Protein AF-A0A3M9MAR5-F1 (afdb_monomer)

Sequence (90 aa):
MKDRYEQLMMQEEAAMGTQVSEWMLPAITERTRRLLTDGGVAHTMHSGGIRLQDKLYELDAMACLTSAVEEVAGDVGFWKVLGVYRAVFA

pLDDT: mean 80.15, std 13.03, range [50.81, 94.25]

Nearest PDB structures (foldseek):
  6npf-assembly3_E  TM=6.498E-01  e=5.072E-01  Escherichia coli
  6npf-assembly2_D  TM=6.493E-01  e=5.811E-01  Escherichia coli
  7e2p-assembly1_A  TM=6.974E-01  e=2.425E+00  Mycoplasmopsis bovis
  5twn-assembly1_A  TM=2.833E-01  e=5.485E+00  Hepatitis C virus (isolate Con1)

Foldseek 3Di:
DPDDVVVVVVVCVVVFFFQDDPVLLVQLQVQLVVQCVVVVFDWDDDPQAIEGPDPVCPVVSLVSSCVSCCVRGNGGDDVSSVVSCVRHHD

Secondary structure (DSSP, 8-state):
--SHHHHHHHHHHHHS-PPP-GGGHHHHHHHHHHHHHHTT--EEEETTEEEESSGGGHHHHHHHHHHHHHHHHS---HHHHHHHHHHHH-

Solvent-accessible surface area (backbone atoms only — not comparable to full-atom values): 5169 Å² total; per-residue (Å²): 143,83,50,71,68,63,49,49,52,52,50,44,64,75,66,51,45,55,80,87,50,79,87,48,48,65,58,32,46,55,42,22,51,48,45,31,55,75,69,67,49,61,63,46,85,53,102,61,31,46,43,67,76,50,78,86,47,54,64,60,50,49,54,29,40,47,54,20,41,35,73,73,49,34,66,52,56,69,74,57,46,57,56,48,46,54,60,40,53,95

Organism: NCBI:txid2487040

Structure (mmCIF, N/CA/C/O backbone):
data_AF-A0A3M9MAR5-F1
#
_entry.id   AF-A0A3M9MAR5-F1
#
loop_
_atom_site.group_PDB
_atom_site.id
_atom_site.type_symbol
_atom_site.label_atom_id
_atom_site.label_alt_id
_atom_site.label_comp_id
_atom_site.label_asym_id
_atom_site.label_entity_id
_atom_site.label_seq_id
_atom_site.pdbx_PDB_ins_code
_atom_site.Cartn_x
_atom_site.Cartn_y
_atom_site.Cartn_z
_atom_site.occupancy
_atom_site.B_iso_or_equiv
_atom_site.auth_seq_id
_atom_site.auth_comp_id
_atom_site.auth_asym_id
_atom_site.auth_atom_id
_atom_site.pdbx_PDB_model_num
ATOM 1 N N . MET A 1 1 ? -3.526 32.412 17.878 1.00 50.97 1 MET A N 1
ATOM 2 C CA . MET A 1 1 ? -4.336 32.151 16.667 1.00 50.97 1 MET A CA 1
ATOM 3 C C . MET A 1 1 ? -4.032 30.749 16.110 1.00 50.97 1 MET A C 1
ATOM 5 O O . MET A 1 1 ? -3.819 30.579 14.920 1.00 50.97 1 MET A O 1
ATOM 9 N N . LYS A 1 2 ? -4.005 29.746 16.998 1.00 53.22 2 LYS A N 1
ATOM 10 C CA . LYS A 1 2 ? -4.058 28.310 16.710 1.00 53.22 2 LYS A CA 1
ATOM 11 C C . LYS A 1 2 ? -5.438 27.912 17.202 1.00 53.22 2 LYS A C 1
ATOM 13 O O . LYS A 1 2 ? -5.661 28.073 18.390 1.00 53.22 2 LYS A O 1
ATOM 18 N N . ASP A 1 3 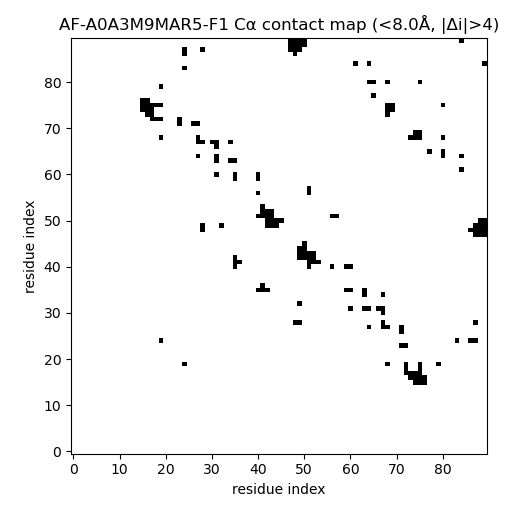? -6.375 27.595 16.326 1.00 64.69 3 ASP A N 1
ATOM 19 C CA . ASP A 1 3 ? -7.627 26.980 16.787 1.00 64.69 3 ASP A CA 1
ATOM 20 C C . ASP A 1 3 ? -8.419 26.475 15.596 1.00 64.69 3 ASP A C 1
ATOM 22 O O . ASP A 1 3 ? -8.742 25.305 15.527 1.00 64.69 3 ASP A O 1
ATOM 26 N N . ARG A 1 4 ? -8.647 27.308 14.576 1.00 61.75 4 ARG A N 1
ATOM 27 C CA . ARG A 1 4 ? -9.566 26.921 13.497 1.00 61.75 4 ARG A CA 1
ATOM 28 C C . ARG A 1 4 ? -9.044 25.783 12.615 1.00 61.75 4 ARG A C 1
ATOM 30 O O . ARG A 1 4 ? -9.821 24.924 12.228 1.00 61.75 4 ARG A O 1
ATOM 37 N N . TYR A 1 5 ? -7.745 25.772 12.311 1.00 65.75 5 TYR A N 1
ATOM 38 C CA . TYR A 1 5 ? -7.139 24.719 11.488 1.00 65.75 5 TYR A CA 1
ATOM 39 C C . TYR A 1 5 ? -6.974 23.414 12.279 1.00 65.75 5 TYR A C 1
ATOM 41 O O . TYR A 1 5 ? -7.329 22.356 11.786 1.00 65.75 5 TYR A O 1
ATOM 49 N N . GLU A 1 6 ? -6.513 23.486 13.532 1.00 60.50 6 GLU A N 1
ATOM 50 C CA . GLU A 1 6 ? -6.388 22.313 14.414 1.00 60.50 6 GLU A CA 1
ATOM 51 C C . GLU A 1 6 ? -7.769 21.716 14.763 1.00 60.50 6 GLU A C 1
ATOM 53 O O . GLU A 1 6 ? -7.918 20.499 14.768 1.00 60.50 6 GLU A O 1
ATOM 58 N N . GLN A 1 7 ? -8.802 22.545 14.957 1.00 63.09 7 GLN A N 1
ATOM 59 C CA . GLN A 1 7 ? -10.180 22.089 15.181 1.00 63.09 7 GLN A CA 1
ATOM 60 C C . GLN A 1 7 ? -10.817 21.484 13.926 1.00 63.09 7 GLN A C 1
ATOM 62 O O . GLN A 1 7 ? -11.539 20.499 14.048 1.00 63.09 7 GLN A O 1
ATOM 67 N N . LEU A 1 8 ? -10.551 22.033 12.733 1.00 60.38 8 LEU A N 1
ATOM 68 C CA . LEU A 1 8 ? -10.997 21.425 11.474 1.00 60.38 8 LEU A CA 1
ATOM 69 C C . LEU A 1 8 ? -10.324 20.067 11.252 1.00 60.38 8 LEU A C 1
ATOM 71 O O . LEU A 1 8 ? -11.016 19.108 10.943 1.00 60.38 8 LEU A O 1
ATOM 75 N N . MET A 1 9 ? -9.019 19.959 11.514 1.00 59.47 9 MET A N 1
ATOM 76 C CA . MET A 1 9 ? -8.292 18.686 11.441 1.00 59.47 9 MET A CA 1
ATOM 77 C C . MET A 1 9 ? -8.823 17.661 12.456 1.00 59.47 9 MET A C 1
ATOM 79 O O . MET A 1 9 ? -8.995 16.502 12.103 1.00 59.47 9 MET A O 1
ATOM 83 N N . MET A 1 10 ? -9.150 18.072 13.689 1.00 59.25 10 MET A N 1
ATOM 84 C CA . MET A 1 10 ? -9.763 17.183 14.691 1.00 59.25 10 MET A CA 1
ATOM 85 C C . MET A 1 10 ? -11.198 16.771 14.333 1.00 59.25 10 MET A C 1
ATOM 87 O O . MET A 1 10 ? -11.605 15.644 14.609 1.00 59.25 10 MET A O 1
ATOM 91 N N . GLN A 1 11 ? -11.989 17.669 13.736 1.00 56.47 11 GLN A N 1
ATOM 92 C CA . GLN A 1 11 ? -13.337 17.341 13.264 1.00 56.47 11 GLN A CA 1
ATOM 93 C C . GLN A 1 11 ? -13.302 16.420 12.045 1.00 56.47 11 GLN A C 1
ATOM 95 O O . GLN A 1 11 ? -14.121 15.509 11.966 1.00 56.47 11 GLN A O 1
ATOM 100 N N . GLU A 1 12 ? -12.343 16.605 11.138 1.00 54.47 12 GLU A N 1
ATOM 101 C CA . GLU A 1 12 ? -12.088 15.671 10.045 1.00 54.47 12 GLU A CA 1
ATOM 102 C C . GLU A 1 12 ? -11.608 14.321 10.588 1.00 54.47 12 GLU A C 1
ATOM 104 O O . GLU A 1 12 ? -12.191 13.310 10.230 1.00 54.47 12 GLU A O 1
ATOM 109 N N . GLU A 1 13 ? -10.673 14.262 11.542 1.00 53.38 13 GLU A N 1
ATOM 110 C CA . GLU A 1 13 ? -10.267 13.000 12.187 1.00 53.38 13 GLU A CA 1
ATOM 111 C C . GLU A 1 13 ? -11.440 12.249 12.842 1.00 53.38 13 GLU A C 1
ATOM 113 O O . GLU A 1 13 ? -11.484 11.017 12.789 1.00 53.38 13 GLU A O 1
ATOM 118 N N . ALA A 1 14 ? -12.402 12.977 13.419 1.00 51.25 14 ALA A N 1
ATOM 119 C CA . ALA A 1 14 ? -13.613 12.413 14.013 1.00 51.25 14 ALA A CA 1
ATOM 120 C C . ALA A 1 14 ? -14.693 12.024 12.979 1.00 51.25 14 ALA A C 1
ATOM 122 O O . ALA A 1 14 ? -15.518 11.157 13.265 1.00 51.25 14 ALA A O 1
ATOM 123 N N . ALA A 1 15 ? -14.698 12.645 11.793 1.00 50.81 15 ALA A N 1
ATOM 124 C CA . ALA A 1 15 ? -15.651 12.388 10.707 1.00 50.81 15 ALA A CA 1
ATOM 125 C C . ALA A 1 15 ? -15.119 11.421 9.628 1.00 50.81 15 ALA A C 1
ATOM 127 O O . ALA A 1 15 ? -15.895 10.864 8.852 1.00 50.81 15 ALA A O 1
ATOM 128 N N . MET A 1 16 ? -13.805 11.208 9.567 1.00 51.38 16 MET A N 1
ATOM 129 C CA . MET A 1 16 ? -13.129 10.424 8.539 1.00 51.38 16 MET A CA 1
ATOM 130 C C . MET A 1 16 ? -13.295 8.933 8.795 1.00 51.38 16 MET A C 1
ATOM 132 O O . MET A 1 16 ? -12.504 8.381 9.554 1.00 51.38 16 MET A O 1
ATOM 136 N N . GLY A 1 17 ? -14.234 8.304 8.084 1.00 55.41 17 GLY A N 1
ATOM 137 C CA . GLY A 1 17 ? -14.058 6.990 7.452 1.00 55.41 17 GLY A CA 1
ATOM 138 C C . GLY A 1 17 ? -13.736 5.779 8.339 1.00 55.41 17 GLY A C 1
ATOM 139 O O . GLY A 1 17 ? -13.179 5.873 9.433 1.00 55.41 17 GLY A O 1
ATOM 140 N N . THR A 1 18 ? -14.069 4.589 7.850 1.00 62.03 18 THR A N 1
ATOM 141 C CA . THR A 1 18 ? -13.811 3.315 8.535 1.00 62.03 18 THR A CA 1
ATOM 142 C C . THR A 1 18 ? -12.377 3.242 9.078 1.00 62.03 18 THR A C 1
ATOM 144 O O . THR A 1 18 ? -11.408 3.581 8.401 1.00 62.03 18 THR A O 1
ATOM 147 N N . GLN A 1 19 ? -12.209 2.808 10.326 1.00 73.06 19 GLN A N 1
ATOM 148 C CA . GLN A 1 19 ? -10.886 2.635 10.921 1.00 73.06 19 GLN A CA 1
ATOM 149 C C . GLN A 1 19 ? -10.180 1.416 10.306 1.00 73.06 19 GLN A C 1
ATOM 151 O O . GLN A 1 19 ? -10.699 0.301 10.382 1.00 73.06 19 GLN A O 1
ATOM 156 N N . VAL A 1 20 ? -8.974 1.606 9.751 1.00 79.81 20 VAL A N 1
ATOM 157 C CA . VAL A 1 20 ? -8.131 0.475 9.331 1.00 79.81 20 VAL A CA 1
ATOM 158 C C . VAL A 1 20 ? -7.691 -0.287 10.577 1.00 79.81 20 VAL A C 1
ATOM 160 O O . VAL A 1 20 ? -7.042 0.266 11.464 1.00 79.81 20 VAL A O 1
ATOM 163 N N . SER A 1 21 ? -8.075 -1.556 10.645 1.00 84.00 21 SER A N 1
ATOM 164 C CA . SER A 1 21 ? -7.756 -2.455 11.753 1.00 84.00 21 SER A CA 1
ATOM 165 C C . SER A 1 21 ? -6.648 -3.431 11.360 1.00 84.00 21 SER A C 1
ATOM 167 O O . SER A 1 21 ? -6.502 -3.763 10.187 1.00 84.00 21 SER A O 1
ATOM 169 N N . GLU A 1 22 ? -5.897 -3.947 12.335 1.00 85.38 22 GLU A N 1
ATOM 170 C CA . GLU A 1 22 ? -4.751 -4.843 12.094 1.00 85.38 22 GLU A CA 1
ATOM 171 C C . GLU A 1 22 ? -5.120 -6.085 11.262 1.00 85.38 22 GLU A C 1
ATOM 173 O O . GLU A 1 22 ? -4.386 -6.479 10.359 1.00 85.38 22 GLU A O 1
ATOM 178 N N . TRP A 1 23 ? -6.312 -6.646 11.483 1.00 85.12 23 TRP A N 1
ATOM 179 C CA . TRP A 1 23 ? -6.810 -7.801 10.729 1.00 85.12 23 TRP A CA 1
ATOM 180 C C . TRP A 1 23 ? -7.022 -7.525 9.229 1.00 85.12 23 TRP A C 1
ATOM 182 O O . TRP A 1 23 ? -7.078 -8.469 8.444 1.00 85.12 23 TRP A O 1
ATOM 192 N N . MET A 1 24 ? -7.127 -6.255 8.816 1.00 88.50 24 MET A N 1
ATOM 193 C CA . MET A 1 24 ? -7.270 -5.853 7.410 1.00 88.50 24 MET A CA 1
ATOM 194 C C . MET A 1 24 ? -5.920 -5.778 6.683 1.00 88.50 24 MET A C 1
ATOM 196 O O . MET A 1 24 ? -5.888 -5.833 5.452 1.00 88.50 24 MET A O 1
ATOM 200 N N . LEU A 1 25 ? -4.803 -5.667 7.414 1.00 88.25 25 LEU A N 1
ATOM 201 C CA . LEU A 1 25 ? -3.470 -5.479 6.831 1.00 88.25 25 LEU A CA 1
ATOM 202 C C . LEU A 1 25 ? -3.079 -6.578 5.831 1.00 88.25 25 LEU A C 1
ATOM 204 O O . LEU A 1 25 ? -2.551 -6.222 4.776 1.00 88.25 25 LEU A O 1
ATOM 208 N N . PRO A 1 26 ? -3.364 -7.878 6.061 1.00 90.62 26 PRO A N 1
ATOM 209 C CA . PRO A 1 26 ? -3.067 -8.911 5.070 1.00 90.62 26 PRO A CA 1
ATOM 210 C C . PRO A 1 26 ? -3.804 -8.695 3.741 1.00 90.62 26 PRO A C 1
ATOM 212 O O . PRO A 1 26 ? -3.205 -8.849 2.677 1.00 90.62 26 PRO A O 1
ATOM 215 N N . ALA A 1 27 ? -5.079 -8.293 3.787 1.00 90.19 27 ALA A N 1
ATOM 216 C CA . ALA A 1 27 ? -5.881 -8.040 2.590 1.00 90.19 27 ALA A CA 1
ATOM 217 C C . ALA A 1 27 ? -5.387 -6.801 1.829 1.00 90.19 27 ALA A C 1
ATOM 219 O O . ALA A 1 27 ? -5.216 -6.854 0.611 1.00 90.19 27 ALA A O 1
ATOM 220 N N . ILE A 1 28 ? -5.082 -5.717 2.549 1.00 91.44 28 ILE A N 1
ATOM 221 C CA . ILE A 1 28 ? -4.511 -4.490 1.973 1.00 91.44 28 ILE A CA 1
ATOM 222 C C . ILE A 1 28 ? -3.147 -4.776 1.336 1.00 91.44 28 ILE A C 1
ATOM 224 O O . ILE A 1 28 ? -2.887 -4.340 0.215 1.00 91.44 28 ILE A O 1
ATOM 228 N N . THR A 1 29 ? -2.291 -5.541 2.016 1.00 91.88 29 THR A N 1
ATOM 229 C CA . THR A 1 29 ? -0.959 -5.919 1.517 1.00 91.88 29 THR A CA 1
ATOM 230 C C . THR A 1 29 ? -1.068 -6.721 0.224 1.00 91.88 29 THR A C 1
ATOM 232 O O . THR A 1 29 ? -0.442 -6.378 -0.777 1.00 91.88 29 THR A O 1
ATOM 235 N N . GLU A 1 30 ? -1.909 -7.758 0.206 1.00 93.00 30 GLU A N 1
ATOM 236 C CA . GLU A 1 30 ? -2.123 -8.587 -0.983 1.00 93.00 30 GLU A CA 1
ATOM 237 C C . GLU A 1 30 ? -2.727 -7.784 -2.142 1.00 93.00 30 GLU A C 1
ATOM 239 O O . GLU A 1 30 ? -2.343 -7.974 -3.299 1.00 93.00 30 GLU A O 1
ATOM 244 N N . ARG A 1 31 ? -3.645 -6.853 -1.857 1.00 94.25 31 ARG A N 1
ATOM 245 C CA . ARG A 1 31 ? -4.232 -6.005 -2.895 1.00 94.25 31 ARG A CA 1
ATOM 246 C C . ARG A 1 31 ? -3.220 -5.013 -3.461 1.00 94.25 31 ARG A C 1
ATOM 248 O O . ARG A 1 31 ? -3.109 -4.906 -4.681 1.00 94.25 31 ARG A O 1
ATOM 255 N N . THR A 1 32 ? -2.433 -4.375 -2.597 1.00 93.44 32 THR A N 1
ATOM 256 C CA . THR A 1 32 ? -1.330 -3.483 -2.987 1.00 93.44 32 THR A CA 1
ATOM 257 C C . THR A 1 32 ? -0.333 -4.220 -3.879 1.00 93.44 32 THR A C 1
ATOM 259 O O . THR A 1 32 ? 0.026 -3.721 -4.940 1.00 93.44 32 THR A O 1
ATOM 262 N N . ARG A 1 33 ? 0.046 -5.451 -3.510 1.00 92.38 33 ARG A N 1
ATOM 263 C CA . ARG A 1 33 ? 0.931 -6.313 -4.308 1.00 92.38 33 ARG A CA 1
ATOM 264 C C . ARG A 1 33 ? 0.410 -6.516 -5.731 1.00 92.38 33 A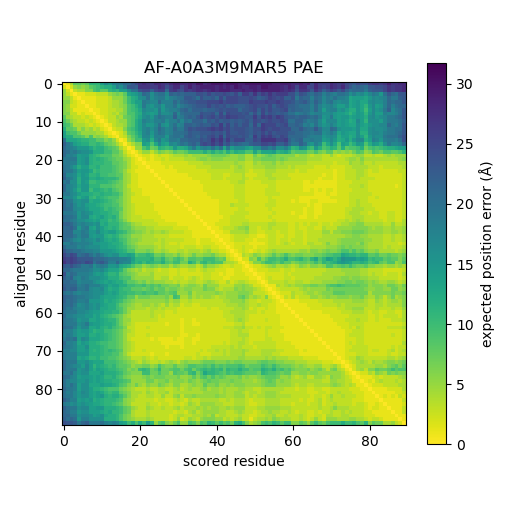RG A C 1
ATOM 266 O O . ARG A 1 33 ? 1.167 -6.365 -6.684 1.00 92.38 33 ARG A O 1
ATOM 273 N N . ARG A 1 34 ? -0.876 -6.847 -5.883 1.00 94.12 34 ARG A N 1
ATOM 274 C CA . ARG A 1 34 ? -1.490 -7.045 -7.207 1.00 94.12 34 ARG A CA 1
ATOM 275 C C . ARG A 1 34 ? -1.446 -5.772 -8.040 1.00 94.12 34 ARG A C 1
ATOM 277 O O . ARG A 1 34 ? -1.010 -5.833 -9.178 1.00 94.12 34 ARG A O 1
ATOM 284 N N . LEU A 1 35 ? -1.821 -4.636 -7.455 1.00 92.94 35 LEU A N 1
ATOM 285 C CA . LEU A 1 35 ? -1.802 -3.348 -8.152 1.00 92.94 35 LEU A CA 1
ATOM 286 C C . LEU A 1 35 ? -0.388 -2.957 -8.601 1.00 92.94 35 LEU A C 1
ATOM 288 O O . LEU A 1 35 ? -0.214 -2.495 -9.724 1.00 92.94 35 LEU A O 1
ATOM 292 N N . LEU A 1 36 ? 0.630 -3.222 -7.776 1.00 93.12 36 LEU A N 1
ATOM 293 C CA . LEU A 1 36 ? 2.029 -3.026 -8.159 1.00 93.12 36 LEU A CA 1
ATOM 294 C C . LEU A 1 36 ? 2.434 -3.939 -9.323 1.00 93.12 36 LEU A C 1
ATOM 296 O O . LEU A 1 36 ? 3.078 -3.478 -10.260 1.00 93.12 36 LEU A O 1
ATOM 300 N N . THR A 1 37 ? 2.056 -5.223 -9.291 1.00 92.88 37 THR A N 1
ATOM 301 C CA . THR A 1 37 ? 2.318 -6.153 -10.403 1.00 92.88 37 THR A CA 1
ATOM 302 C C . THR A 1 37 ? 1.623 -5.700 -11.688 1.00 92.88 37 THR A C 1
ATOM 304 O O . THR A 1 37 ? 2.264 -5.665 -12.736 1.00 92.88 37 THR A O 1
ATOM 307 N N . ASP A 1 38 ? 0.348 -5.322 -11.605 1.00 93.19 38 ASP A N 1
ATOM 308 C CA . ASP A 1 38 ? -0.457 -4.880 -12.748 1.00 93.19 38 ASP A CA 1
ATOM 309 C C . ASP A 1 38 ? 0.077 -3.564 -13.340 1.00 93.19 38 ASP A C 1
ATOM 311 O O . ASP A 1 38 ? 0.083 -3.383 -14.556 1.00 93.19 38 ASP A O 1
ATOM 315 N N . GLY A 1 39 ? 0.590 -2.669 -12.490 1.00 88.56 39 GLY A N 1
ATOM 316 C CA . GLY A 1 39 ? 1.265 -1.432 -12.889 1.00 88.56 39 GLY A CA 1
ATOM 317 C C . GLY A 1 39 ? 2.699 -1.624 -13.399 1.00 88.56 39 GLY A C 1
ATOM 318 O O . GLY A 1 39 ? 3.344 -0.646 -13.766 1.00 88.56 39 GLY A O 1
ATOM 319 N N . GLY A 1 40 ? 3.224 -2.855 -13.413 1.00 90.31 40 GLY A N 1
ATOM 320 C CA . GLY A 1 40 ? 4.603 -3.138 -13.822 1.00 90.31 40 GLY A CA 1
ATOM 321 C C . GLY A 1 40 ? 5.664 -2.631 -12.837 1.00 90.31 40 GLY A C 1
ATOM 322 O O . GLY A 1 40 ? 6.837 -2.524 -13.196 1.00 90.31 40 GLY A O 1
ATOM 323 N N . VAL A 1 41 ? 5.276 -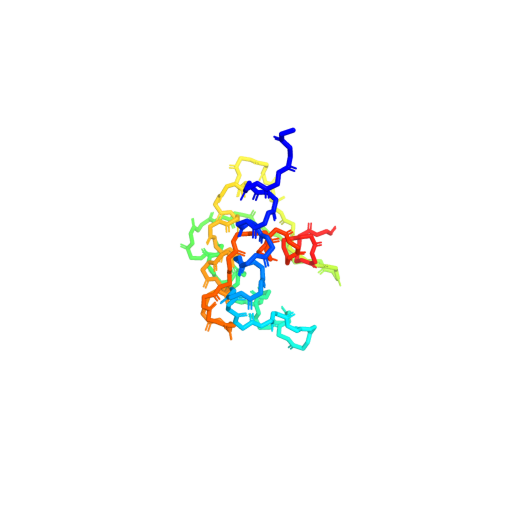2.330 -11.597 1.00 92.00 41 VAL A N 1
ATOM 324 C CA . VAL A 1 41 ? 6.173 -1.830 -10.555 1.00 92.00 41 VAL A CA 1
ATOM 325 C C . VAL A 1 41 ? 6.956 -2.987 -9.943 1.00 92.00 41 VAL A C 1
ATOM 327 O O . VAL A 1 41 ? 6.407 -3.899 -9.311 1.00 92.00 41 VAL A O 1
ATOM 330 N N . ALA A 1 42 ? 8.275 -2.935 -10.106 1.00 90.62 42 ALA A N 1
ATOM 331 C CA . ALA A 1 42 ? 9.185 -3.957 -9.616 1.00 90.62 42 ALA A CA 1
ATOM 332 C C . ALA A 1 42 ? 9.286 -3.936 -8.079 1.00 90.62 42 ALA A C 1
ATOM 334 O O . ALA A 1 42 ? 9.715 -2.951 -7.472 1.00 90.62 42 ALA A O 1
ATOM 335 N N . HIS A 1 43 ? 8.928 -5.051 -7.442 1.00 91.31 43 HIS A N 1
ATOM 336 C CA .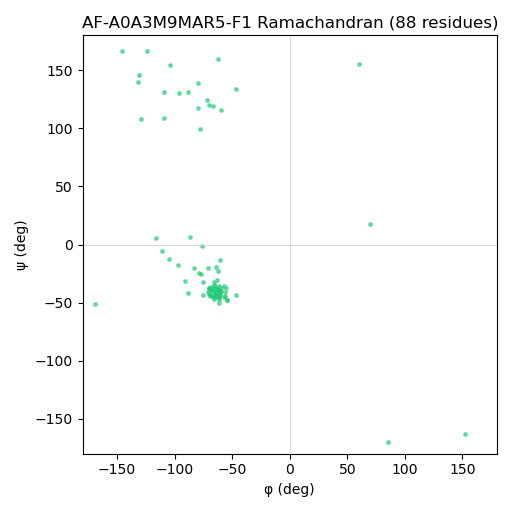 HIS A 1 43 ? 8.936 -5.196 -5.987 1.00 91.31 43 HIS A CA 1
ATOM 337 C C . HIS A 1 43 ? 9.307 -6.621 -5.554 1.00 91.31 43 HIS A C 1
ATOM 339 O O . HIS A 1 43 ? 9.330 -7.550 -6.364 1.00 91.31 43 HIS A O 1
ATOM 345 N N . THR A 1 44 ? 9.618 -6.797 -4.272 1.00 91.06 44 THR A N 1
ATOM 346 C CA . THR A 1 44 ? 9.845 -8.098 -3.633 1.00 91.06 44 THR A CA 1
ATOM 347 C C . THR A 1 44 ? 9.046 -8.209 -2.339 1.00 91.06 44 THR A C 1
ATOM 349 O O . THR A 1 44 ? 8.852 -7.230 -1.619 1.00 91.06 44 THR A O 1
ATOM 352 N N . MET A 1 45 ? 8.588 -9.423 -2.035 1.00 86.75 45 MET A N 1
ATOM 353 C CA . MET A 1 45 ? 7.939 -9.736 -0.762 1.00 86.75 45 MET A CA 1
ATOM 354 C C . MET A 1 45 ? 8.993 -10.145 0.268 1.00 86.75 45 MET A C 1
ATOM 356 O O . MET A 1 45 ? 9.825 -11.013 -0.001 1.00 86.75 45 MET A O 1
ATOM 360 N N . HIS A 1 46 ? 8.925 -9.559 1.458 1.00 81.31 46 HIS A N 1
ATOM 361 C CA . HIS A 1 46 ? 9.710 -9.950 2.626 1.00 81.31 46 HIS A CA 1
ATOM 362 C C . HIS A 1 46 ? 8.781 -10.276 3.799 1.00 81.31 46 HIS A C 1
ATOM 364 O O . HIS A 1 46 ? 7.601 -9.940 3.788 1.00 81.31 46 HIS A O 1
ATOM 370 N N . SER A 1 47 ? 9.316 -10.913 4.842 1.00 73.81 47 SER A N 1
ATOM 371 C CA . SER A 1 47 ? 8.550 -11.301 6.036 1.00 73.81 47 SER A CA 1
ATOM 372 C C . SER A 1 47 ? 7.907 -10.129 6.793 1.00 73.81 47 SER A C 1
ATOM 374 O O . SER A 1 47 ? 7.072 -10.375 7.655 1.00 73.81 47 SER A O 1
ATOM 376 N N . GLY A 1 48 ? 8.302 -8.884 6.499 1.00 73.31 48 GLY A N 1
ATOM 377 C CA . GLY A 1 48 ? 7.762 -7.664 7.109 1.00 73.31 48 GLY A CA 1
ATOM 378 C C . GLY A 1 48 ? 6.924 -6.783 6.178 1.00 73.31 48 GLY A C 1
ATOM 379 O O . GLY A 1 48 ? 6.346 -5.823 6.665 1.00 73.31 48 GLY A O 1
ATOM 380 N N . GLY A 1 49 ? 6.831 -7.094 4.877 1.00 84.50 49 GLY A N 1
ATOM 381 C CA . GLY A 1 49 ? 6.157 -6.205 3.932 1.00 84.50 49 GLY A CA 1
ATOM 382 C C . GLY A 1 49 ? 6.659 -6.284 2.491 1.00 84.50 49 GLY A C 1
ATOM 383 O O . GLY A 1 49 ? 7.327 -7.238 2.079 1.00 84.50 49 GLY A O 1
ATOM 384 N N . ILE A 1 50 ? 6.320 -5.255 1.719 1.00 90.12 50 ILE A N 1
ATOM 385 C CA . ILE A 1 50 ? 6.698 -5.065 0.320 1.00 90.12 50 ILE A CA 1
ATOM 386 C C . ILE A 1 50 ? 7.928 -4.156 0.260 1.00 90.12 50 ILE A C 1
ATOM 388 O O . ILE A 1 50 ? 7.930 -3.066 0.822 1.00 90.12 50 ILE A O 1
ATOM 392 N N . ARG A 1 51 ? 8.966 -4.565 -0.476 1.00 90.50 51 ARG A N 1
ATOM 393 C CA . ARG A 1 51 ? 10.092 -3.687 -0.824 1.00 90.50 51 ARG A CA 1
ATOM 394 C C . ARG A 1 51 ? 10.068 -3.335 -2.298 1.00 90.50 51 ARG A C 1
ATOM 396 O O . ARG A 1 51 ? 9.972 -4.218 -3.146 1.00 90.50 51 ARG A O 1
ATOM 403 N N . LEU A 1 52 ? 10.197 -2.047 -2.598 1.00 90.06 52 LEU A N 1
ATOM 404 C CA . LEU A 1 52 ? 10.361 -1.561 -3.9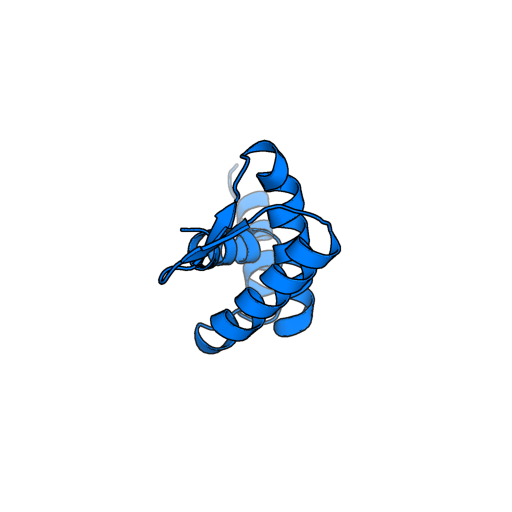65 1.00 90.06 52 LEU A CA 1
ATOM 405 C C . LEU A 1 52 ? 11.812 -1.753 -4.406 1.00 90.06 52 LEU A C 1
ATOM 407 O O . LEU A 1 52 ? 12.739 -1.528 -3.626 1.00 90.06 52 LEU A O 1
ATOM 411 N N . GLN A 1 53 ? 12.010 -2.179 -5.653 1.00 89.31 53 GLN A N 1
ATOM 412 C CA . GLN A 1 53 ? 13.356 -2.363 -6.206 1.00 89.31 53 GLN A CA 1
ATOM 413 C C . GLN A 1 53 ? 14.012 -1.028 -6.596 1.00 89.31 53 GLN A C 1
ATOM 415 O O . GLN A 1 53 ? 15.236 -0.924 -6.580 1.00 89.31 53 GLN A O 1
ATOM 420 N N . ASP A 1 54 ? 13.206 -0.007 -6.896 1.00 85.31 54 ASP A N 1
ATOM 421 C CA . ASP A 1 54 ? 13.648 1.351 -7.223 1.00 85.31 54 ASP A CA 1
ATOM 422 C C . ASP A 1 54 ? 12.830 2.373 -6.415 1.00 85.31 54 ASP A C 1
ATOM 424 O O . ASP A 1 54 ? 11.620 2.222 -6.238 1.00 85.31 54 ASP A O 1
ATOM 428 N N . LYS A 1 55 ? 13.501 3.421 -5.930 1.00 79.19 55 LYS A N 1
ATOM 429 C CA . LYS A 1 55 ? 12.895 4.521 -5.168 1.00 79.19 55 LYS A CA 1
ATOM 430 C C . LYS A 1 55 ? 12.018 5.430 -6.026 1.00 79.19 55 LYS A C 1
ATOM 432 O O . LYS A 1 55 ? 11.172 6.136 -5.489 1.00 79.19 55 LYS A O 1
ATOM 437 N N . LEU A 1 56 ? 12.194 5.421 -7.348 1.00 84.25 56 LEU A N 1
ATOM 438 C CA . LEU A 1 56 ? 11.351 6.206 -8.254 1.00 84.25 56 LEU A CA 1
ATOM 439 C C . LEU A 1 56 ? 9.875 5.777 -8.209 1.00 84.25 56 LEU A C 1
ATOM 441 O O . LEU A 1 56 ? 9.003 6.596 -8.482 1.00 84.25 56 LEU A O 1
ATOM 445 N N . TYR A 1 57 ? 9.593 4.540 -7.790 1.00 85.75 57 TYR A N 1
ATOM 446 C CA . TYR A 1 57 ? 8.237 3.999 -7.690 1.00 85.75 57 TYR A CA 1
ATOM 447 C C . TYR A 1 57 ? 7.528 4.302 -6.361 1.00 85.75 57 TYR A C 1
ATOM 449 O O . TYR A 1 57 ? 6.436 3.789 -6.128 1.00 85.75 57 TYR A O 1
ATOM 457 N N . GLU A 1 58 ? 8.106 5.110 -5.463 1.00 84.12 58 GLU A N 1
ATOM 458 C CA . GLU A 1 58 ? 7.475 5.425 -4.168 1.00 84.12 58 GLU A CA 1
ATOM 459 C C . GLU A 1 58 ? 6.098 6.096 -4.334 1.00 84.12 58 GLU A C 1
ATOM 461 O O . GLU A 1 58 ? 5.164 5.782 -3.595 1.00 84.12 58 GLU A O 1
ATOM 466 N N . LEU A 1 59 ? 5.934 6.969 -5.335 1.00 86.31 59 LEU A N 1
ATOM 467 C CA . LEU A 1 59 ? 4.646 7.617 -5.621 1.00 86.31 59 LEU A CA 1
ATOM 468 C C . LEU A 1 59 ? 3.613 6.630 -6.181 1.00 86.31 59 LEU A C 1
ATOM 470 O O . LEU A 1 59 ? 2.462 6.638 -5.741 1.00 86.31 59 LEU A O 1
ATOM 474 N N . ASP A 1 60 ? 4.026 5.749 -7.094 1.00 88.75 60 ASP A N 1
ATOM 475 C CA . ASP A 1 60 ? 3.156 4.710 -7.656 1.00 88.75 60 ASP A CA 1
ATOM 476 C C . ASP A 1 60 ? 2.720 3.713 -6.577 1.00 88.75 60 ASP A C 1
ATOM 478 O O . ASP A 1 60 ? 1.561 3.298 -6.523 1.00 88.75 60 ASP A O 1
ATOM 482 N N . ALA A 1 61 ? 3.627 3.378 -5.657 1.00 88.38 61 ALA A N 1
ATOM 483 C CA . ALA A 1 61 ? 3.333 2.518 -4.523 1.00 88.38 61 ALA A CA 1
ATOM 484 C C . ALA A 1 61 ? 2.354 3.158 -3.539 1.00 88.38 61 ALA A C 1
ATOM 486 O O . ALA A 1 61 ? 1.437 2.478 -3.076 1.00 88.38 61 ALA A O 1
ATOM 487 N N . MET A 1 62 ? 2.490 4.459 -3.268 1.00 88.88 62 MET A N 1
ATOM 488 C CA . MET A 1 62 ? 1.502 5.202 -2.484 1.00 88.88 62 MET A CA 1
ATOM 489 C C . MET A 1 62 ? 0.127 5.195 -3.158 1.00 88.88 62 MET A C 1
ATOM 491 O O . MET A 1 62 ? -0.866 4.954 -2.480 1.00 88.88 62 MET A O 1
ATOM 495 N N . ALA A 1 63 ? 0.049 5.395 -4.476 1.00 89.25 63 ALA A N 1
ATOM 496 C CA . ALA A 1 63 ? -1.220 5.352 -5.206 1.00 89.25 63 ALA A CA 1
ATOM 497 C C . ALA A 1 63 ? -1.871 3.954 -5.178 1.00 89.25 63 ALA A C 1
ATOM 499 O O . ALA A 1 63 ? -3.077 3.829 -4.933 1.00 89.25 63 ALA A O 1
ATOM 500 N N . CYS A 1 64 ? -1.071 2.898 -5.364 1.00 92.44 64 CYS A N 1
ATOM 501 C CA . CYS A 1 64 ? -1.526 1.511 -5.248 1.00 92.44 64 CYS A CA 1
ATOM 502 C C . CYS A 1 64 ? -2.041 1.207 -3.837 1.00 92.44 64 CYS A C 1
ATOM 504 O O . CYS A 1 64 ? -3.087 0.577 -3.681 1.00 92.44 64 CYS A O 1
ATOM 506 N N . LEU A 1 65 ? -1.331 1.677 -2.810 1.00 91.06 65 LEU A N 1
ATOM 507 C CA . LEU A 1 65 ? -1.725 1.483 -1.423 1.00 91.06 65 LEU A CA 1
ATOM 508 C C . LEU A 1 65 ? -3.023 2.220 -1.090 1.00 91.06 65 LEU A C 1
ATOM 510 O O . LEU A 1 65 ? -3.906 1.613 -0.494 1.00 91.06 65 LEU A O 1
ATOM 514 N N . THR A 1 66 ? -3.159 3.492 -1.476 1.00 90.19 66 THR A N 1
ATOM 515 C CA . THR A 1 66 ? 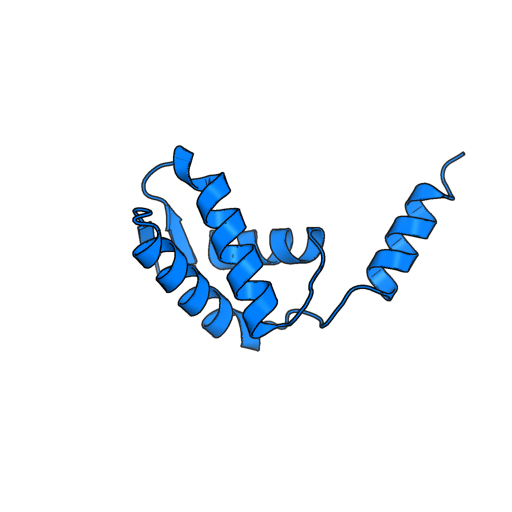-4.396 4.261 -1.265 1.00 90.19 66 THR A CA 1
ATOM 516 C C . THR A 1 66 ? -5.586 3.526 -1.868 1.00 90.19 66 THR A C 1
ATOM 518 O O . THR A 1 66 ? -6.561 3.274 -1.170 1.00 90.19 66 THR A O 1
ATOM 521 N N . SER A 1 67 ? -5.455 3.066 -3.115 1.00 91.12 67 SER A N 1
ATOM 522 C CA . SER A 1 67 ? -6.512 2.315 -3.802 1.00 91.12 67 SER A CA 1
ATOM 523 C C . SER A 1 67 ? -6.856 1.006 -3.078 1.00 91.12 67 SER A C 1
ATOM 525 O O . SER A 1 67 ? -8.024 0.667 -2.912 1.00 91.12 67 SER A O 1
ATOM 527 N N . ALA A 1 68 ? -5.846 0.266 -2.607 1.00 92.19 68 ALA A N 1
ATOM 528 C CA . ALA A 1 68 ? -6.048 -0.972 -1.856 1.00 92.19 68 ALA A CA 1
ATOM 529 C C . ALA A 1 68 ? -6.731 -0.738 -0.500 1.00 92.19 68 ALA A C 1
ATOM 531 O O . ALA A 1 68 ? -7.579 -1.524 -0.082 1.00 92.19 68 ALA A O 1
ATOM 532 N N . VAL A 1 69 ? -6.351 0.334 0.191 1.00 89.56 69 VAL A N 1
ATOM 533 C CA . VAL A 1 69 ? -6.938 0.740 1.467 1.00 89.56 69 VAL A CA 1
ATOM 534 C C . VAL A 1 69 ? -8.393 1.163 1.268 1.00 89.56 69 VAL A C 1
ATOM 536 O O . VAL A 1 69 ? -9.253 0.686 2.004 1.00 89.56 69 VAL A O 1
ATOM 539 N N . GLU A 1 70 ? -8.682 1.958 0.238 1.00 88.81 70 GLU A N 1
ATOM 540 C CA . GLU A 1 70 ? -10.043 2.372 -0.114 1.00 88.81 70 GLU A CA 1
ATOM 541 C C . GLU A 1 70 ? -10.945 1.191 -0.491 1.00 88.81 70 GLU A C 1
ATOM 543 O O . GLU A 1 70 ? -12.110 1.142 -0.101 1.00 88.81 70 GLU A O 1
ATOM 548 N N . GLU A 1 71 ? -10.407 0.192 -1.191 1.00 89.00 71 GLU A N 1
ATOM 549 C CA . GLU A 1 71 ? -11.159 -1.005 -1.578 1.00 89.00 71 GLU A CA 1
ATOM 550 C C . GLU A 1 71 ? -11.483 -1.914 -0.380 1.00 89.00 71 GLU A C 1
ATOM 552 O O . GLU A 1 71 ? -12.567 -2.493 -0.315 1.00 89.00 71 GLU A O 1
ATOM 557 N N . VAL A 1 72 ? -10.558 -2.052 0.578 1.00 88.06 72 VAL A N 1
ATOM 558 C CA . VAL A 1 72 ? -10.716 -2.972 1.721 1.00 88.06 72 VAL A CA 1
ATOM 559 C C . VAL A 1 72 ? -11.439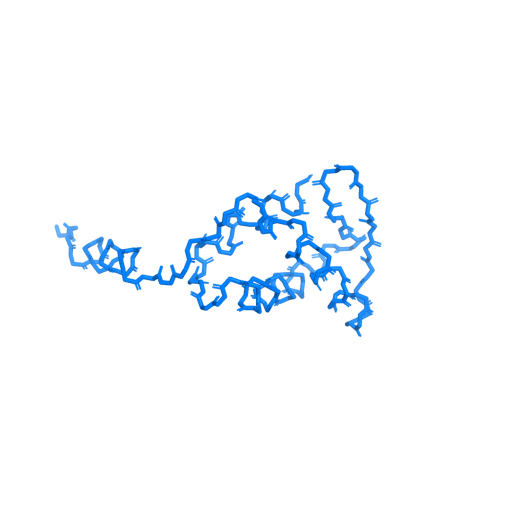 -2.321 2.898 1.00 88.06 72 VAL A C 1
ATOM 561 O O . VAL A 1 72 ? -12.266 -2.964 3.545 1.00 88.06 72 VAL A O 1
ATOM 564 N N . ALA A 1 73 ? -11.111 -1.068 3.208 1.00 85.00 73 ALA A N 1
ATOM 565 C CA . ALA A 1 73 ? -11.632 -0.356 4.369 1.00 85.00 73 ALA A CA 1
ATOM 566 C C . ALA A 1 73 ? -12.695 0.697 4.002 1.00 85.00 73 ALA A C 1
ATOM 568 O O . ALA A 1 73 ? -13.415 1.150 4.887 1.00 85.00 73 ALA A O 1
ATOM 569 N N . GLY A 1 74 ? -12.869 1.055 2.728 1.00 82.06 74 GLY A N 1
ATOM 570 C CA . GLY A 1 74 ? -13.691 2.201 2.316 1.00 82.06 74 GLY A CA 1
ATOM 571 C C . GLY A 1 74 ? -12.895 3.504 2.350 1.00 82.06 74 GLY A C 1
ATOM 572 O O . GLY A 1 74 ? -11.686 3.471 2.510 1.00 82.06 74 GLY A O 1
ATOM 573 N N . ASP A 1 75 ? -13.544 4.659 2.210 1.00 79.38 75 ASP A N 1
ATOM 574 C CA . ASP A 1 75 ? -12.845 5.954 2.226 1.00 79.38 75 ASP A CA 1
ATOM 575 C C . ASP A 1 75 ? -12.109 6.165 3.562 1.00 79.38 75 ASP A C 1
ATOM 577 O O . ASP A 1 75 ? -12.722 6.221 4.634 1.00 79.38 75 ASP A O 1
ATOM 581 N N . VAL A 1 76 ? -10.779 6.243 3.495 1.00 69.19 76 VAL A N 1
ATOM 582 C CA . VAL A 1 76 ? -9.895 6.450 4.643 1.00 69.19 76 VAL A CA 1
ATOM 583 C C . VAL A 1 76 ? -8.978 7.607 4.291 1.00 69.19 76 VAL A C 1
ATOM 585 O O . VAL A 1 76 ? -8.082 7.473 3.463 1.00 69.19 76 VAL A O 1
ATOM 588 N N . GLY A 1 77 ? -9.192 8.765 4.916 1.00 69.94 77 GLY A N 1
ATOM 589 C CA . GLY A 1 77 ? -8.440 9.948 4.510 1.00 69.94 77 GLY A CA 1
ATOM 590 C C . GLY A 1 77 ? -6.918 9.819 4.702 1.00 69.94 77 GLY A C 1
ATOM 591 O O . GLY A 1 77 ? -6.407 9.001 5.475 1.00 69.94 77 GLY A O 1
ATOM 592 N N . PHE A 1 78 ? -6.191 10.671 3.980 1.00 69.12 78 PHE A N 1
ATOM 593 C CA . PHE A 1 78 ? -4.767 10.540 3.641 1.00 69.12 78 PHE A CA 1
ATOM 594 C C . PHE A 1 78 ? -3.814 10.156 4.792 1.00 69.12 78 PHE A C 1
ATOM 596 O O . PHE A 1 78 ? -2.956 9.286 4.630 1.00 69.12 78 PHE A O 1
ATOM 603 N N . TRP A 1 79 ? -3.959 10.759 5.976 1.00 68.50 79 TRP A N 1
ATOM 604 C CA . TRP A 1 79 ? -3.071 10.494 7.118 1.00 68.50 79 TRP A CA 1
ATOM 605 C C . TRP A 1 79 ? -3.136 9.047 7.618 1.00 68.50 7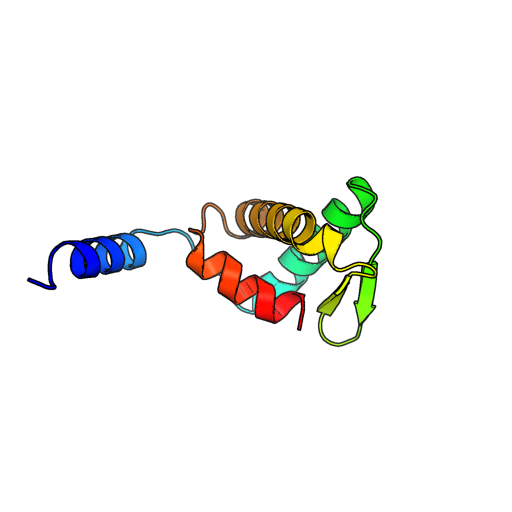9 TRP A C 1
ATOM 607 O O . TRP A 1 79 ? -2.126 8.508 8.076 1.00 68.50 79 TRP A O 1
ATOM 617 N N . LYS A 1 80 ? -4.296 8.391 7.487 1.00 74.94 80 LYS A N 1
ATOM 618 C CA . LYS A 1 80 ? -4.462 6.980 7.855 1.00 74.94 80 LYS A CA 1
ATOM 619 C C . LYS A 1 80 ? -3.732 6.073 6.862 1.00 74.94 80 LYS A C 1
ATOM 621 O O . LYS A 1 80 ? -3.036 5.157 7.294 1.00 74.94 80 LYS A O 1
ATOM 626 N N . VAL A 1 81 ? -3.791 6.379 5.562 1.00 82.94 81 VAL A N 1
ATOM 627 C CA . VAL A 1 81 ? -3.038 5.656 4.518 1.00 82.94 81 VAL A CA 1
ATOM 628 C C . VAL A 1 81 ? -1.530 5.740 4.767 1.00 82.94 81 VAL A C 1
ATOM 630 O O . VAL A 1 81 ? -0.832 4.736 4.654 1.00 82.94 81 VAL A O 1
ATOM 633 N N . LEU A 1 82 ? -1.023 6.900 5.200 1.00 80.19 82 LEU A N 1
ATOM 634 C CA . LEU A 1 82 ? 0.393 7.070 5.548 1.00 80.19 82 LEU A CA 1
ATOM 635 C C . LEU A 1 82 ? 0.834 6.155 6.708 1.00 80.19 82 LEU A C 1
ATOM 637 O O . LEU A 1 82 ? 1.958 5.649 6.723 1.00 80.19 82 LEU A O 1
ATOM 641 N N . GLY A 1 83 ? -0.051 5.924 7.682 1.00 81.50 83 GLY A N 1
ATOM 642 C CA . GLY A 1 83 ? 0.174 4.961 8.762 1.00 81.50 83 GLY A CA 1
ATOM 643 C C . GLY A 1 83 ? 0.253 3.523 8.244 1.00 81.50 83 GLY A C 1
ATOM 644 O O . GLY A 1 83 ? 1.168 2.786 8.610 1.00 81.50 83 GLY A O 1
ATOM 645 N N . VAL A 1 84 ? -0.650 3.153 7.331 1.00 84.12 84 VAL A N 1
ATOM 646 C CA . VAL A 1 84 ? -0.646 1.835 6.679 1.00 84.12 84 VAL A CA 1
ATOM 647 C C . VAL A 1 84 ? 0.601 1.648 5.814 1.00 84.12 84 VAL A C 1
ATOM 649 O O . VAL A 1 84 ? 1.173 0.563 5.812 1.00 84.12 84 VAL A O 1
ATOM 652 N N . TYR A 1 85 ? 1.089 2.700 5.153 1.00 85.94 85 TYR A N 1
ATOM 653 C CA . TYR A 1 85 ? 2.305 2.631 4.340 1.00 85.94 85 TYR A CA 1
ATOM 654 C C . TYR A 1 85 ? 3.497 2.136 5.149 1.00 85.94 85 TYR A C 1
ATOM 656 O O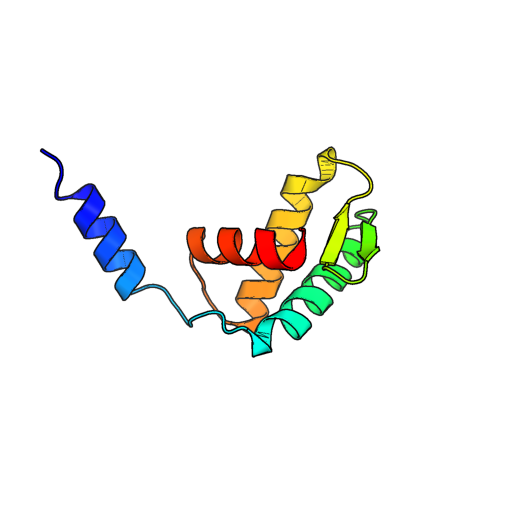 . TYR A 1 85 ? 4.213 1.241 4.715 1.00 85.94 85 TYR A O 1
ATOM 664 N N . ARG A 1 86 ? 3.667 2.645 6.373 1.00 80.94 86 ARG A N 1
ATOM 665 C CA . ARG A 1 86 ? 4.730 2.172 7.267 1.00 80.94 86 ARG A CA 1
ATOM 666 C C . ARG A 1 86 ? 4.537 0.723 7.699 1.00 80.94 86 ARG A C 1
ATOM 668 O O . ARG A 1 86 ? 5.523 0.047 7.925 1.00 80.94 86 ARG A O 1
ATOM 675 N N . ALA A 1 87 ? 3.304 0.247 7.832 1.00 83.69 87 ALA A N 1
ATOM 676 C CA . ALA A 1 87 ? 3.050 -1.146 8.190 1.00 83.69 87 ALA A CA 1
ATOM 677 C C . ALA A 1 87 ? 3.283 -2.108 7.012 1.00 83.69 87 ALA A C 1
ATOM 679 O O . ALA A 1 87 ? 3.683 -3.244 7.228 1.00 83.69 87 ALA A O 1
ATOM 680 N N . VAL A 1 88 ? 3.028 -1.658 5.778 1.00 84.88 88 VAL A N 1
ATOM 681 C CA . VAL A 1 88 ? 3.118 -2.485 4.563 1.00 84.88 88 VAL A CA 1
ATOM 682 C C . VAL A 1 88 ? 4.506 -2.435 3.917 1.00 84.88 88 VAL A C 1
ATOM 684 O O . VAL A 1 88 ? 4.912 -3.420 3.308 1.00 84.88 88 VAL A O 1
ATOM 687 N N . PHE A 1 89 ? 5.232 -1.318 4.026 1.00 82.88 89 PHE A N 1
ATOM 688 C CA . PHE A 1 89 ? 6.506 -1.080 3.329 1.00 82.88 89 PHE A CA 1
ATOM 689 C C . PHE A 1 89 ? 7.733 -0.908 4.255 1.00 82.88 89 PHE A C 1
ATOM 691 O O . PHE A 1 89 ? 8.812 -0.582 3.754 1.00 82.88 89 PHE A O 1
ATOM 698 N N . ALA A 1 90 ? 7.610 -1.099 5.579 1.00 70.38 90 ALA A N 1
ATOM 699 C CA . ALA A 1 90 ? 8.772 -1.151 6.490 1.00 70.38 90 ALA A CA 1
ATOM 700 C C . ALA A 1 90 ? 9.566 -2.466 6.355 1.00 70.38 90 ALA A C 1
ATOM 702 O O . ALA A 1 90 ? 10.822 -2.410 6.411 1.00 70.38 90 ALA A O 1
#

Radius of gyration: 14.63 Å; Cα contacts (8 Å, |Δi|>4): 93; chains: 1; bounding box: 29×44×31 Å

Mean predicted aligned error: 8.03 Å